Protein AF-A0A7I4B5D2-F1 (afdb_monomer)

Sequence (134 aa):
MLLIHVCTFSLAVSKRSLTIVAAKATKEPETTVNSTVNDSSAAIEDALKSVQEAWEKTDDKVAIAGLGLAGLVAIWAAAGLINAIDKLPLIPDVFELVGIVFSGWFVYRYLLFKPDREELLKIIDETKSKITGQ

Radius of gyration: 28.51 Å; Cα contacts (8 Å, |Δi|>4): 15; chains: 1; bounding box: 63×50×69 Å

pLDDT: mean 75.92, std 20.54, range [30.34, 97.31]

InterPro domains:
  IPR025564 Cyanobacterial aminoacyl-tRNA synthetase, CAAD domain [PF14159] (49-133)
  IPR033344 Protein CURVATURE THYLAKOID 1 [PTHR33222] (20-134)

Secondary structure (DSSP, 8-state):
--SSSSTTGGG-----------------------SSHHHHHHHHHHHHHHHHHHHHH-S-HHHHHHHHHHHHHHHHHHHHHHHHHHTSTTHHHHHHHHHHHHHHHHIIIIISSHHHHHHHHHHHHHHHHHHHT-

Foldseek 3Di:
DPPPVVVVVVPPPDDDDDDDDDDDDDDDPDPPPPPDPVVVVVVVVVVVVVVVVVCVPDPCNVVVVVVVVVVVVVVVVVVVVVVVVVVPPVVVVVVVVCVVVVVVCCCVQAVPDDVRVVVVVVVVVVVCCVVVVD

Structure (mmCIF, N/CA/C/O backbone):
data_AF-A0A7I4B5D2-F1
#
_entry.id   AF-A0A7I4B5D2-F1
#
loop_
_atom_site.group_PDB
_atom_site.id
_atom_site.type_symbol
_atom_site.label_atom_id
_atom_site.label_alt_id
_atom_site.label_comp_id
_atom_site.label_asym_id
_atom_site.label_entity_id
_atom_site.label_seq_id
_atom_site.pdbx_PDB_ins_code
_atom_site.Cartn_x
_atom_site.Cartn_y
_atom_site.Cartn_z
_atom_site.occupancy
_atom_site.B_iso_or_equiv
_atom_site.auth_seq_id
_atom_site.auth_comp_id
_atom_site.auth_asym_id
_atom_site.auth_atom_id
_atom_site.pdbx_PDB_model_num
ATOM 1 N N . MET A 1 1 ? -10.719 -23.877 38.296 1.00 54.44 1 MET A N 1
ATOM 2 C CA . MET A 1 1 ? -9.626 -24.853 38.088 1.00 54.44 1 MET A CA 1
ATOM 3 C C . MET A 1 1 ? -8.836 -24.494 36.823 1.00 54.44 1 MET A C 1
ATOM 5 O O . MET A 1 1 ? -8.798 -25.262 35.882 1.00 54.44 1 MET A O 1
ATOM 9 N N . LEU A 1 2 ? -8.242 -23.295 36.774 1.00 50.03 2 LEU A N 1
ATOM 10 C CA . LEU A 1 2 ? -7.331 -22.870 35.692 1.00 50.03 2 LEU A CA 1
ATOM 11 C C . LEU A 1 2 ? -6.229 -21.916 36.206 1.00 50.03 2 LEU A C 1
ATOM 13 O O . LEU A 1 2 ? -5.472 -21.362 35.424 1.00 50.03 2 LEU A O 1
ATOM 17 N N . LEU A 1 3 ? -6.136 -21.728 37.532 1.00 48.97 3 LEU A N 1
ATOM 18 C CA . LEU A 1 3 ? -5.184 -20.819 38.188 1.00 48.97 3 LEU A CA 1
ATOM 19 C C . LEU A 1 3 ? -3.949 -21.532 38.774 1.00 48.97 3 LEU A C 1
ATOM 21 O O . LEU A 1 3 ? -3.068 -20.878 39.314 1.00 48.97 3 LEU A O 1
ATOM 25 N N . ILE A 1 4 ? -3.857 -22.863 38.669 1.00 54.84 4 ILE A N 1
ATOM 26 C CA . ILE A 1 4 ? -2.765 -23.653 39.278 1.00 54.84 4 ILE A CA 1
ATOM 27 C C . ILE A 1 4 ? -1.641 -23.943 38.260 1.00 54.84 4 ILE A C 1
ATOM 29 O O . ILE A 1 4 ? -0.514 -24.222 38.646 1.00 54.84 4 ILE A O 1
ATOM 33 N N . HIS A 1 5 ? -1.912 -23.811 36.955 1.00 54.09 5 HIS A N 1
ATOM 34 C CA . HIS A 1 5 ? -0.952 -24.140 35.889 1.00 54.09 5 HIS A CA 1
ATOM 35 C C . HIS A 1 5 ? 0.021 -23.011 35.515 1.00 54.09 5 HIS A C 1
ATOM 37 O O . HIS A 1 5 ? 1.011 -23.269 34.839 1.00 54.09 5 HIS A O 1
ATOM 43 N N . VAL A 1 6 ? -0.213 -21.772 35.956 1.00 53.00 6 VAL A N 1
ATOM 44 C CA . VAL A 1 6 ? 0.681 -20.642 35.630 1.00 53.00 6 VAL A CA 1
ATOM 45 C C . VAL A 1 6 ? 1.834 -20.526 36.642 1.00 53.00 6 VAL A C 1
ATOM 47 O O . VAL A 1 6 ? 2.925 -20.086 36.290 1.00 53.00 6 VAL A O 1
ATOM 50 N N . CYS A 1 7 ? 1.657 -21.023 37.874 1.00 44.06 7 CYS A N 1
ATOM 51 C CA . CYS A 1 7 ? 2.691 -20.966 38.917 1.00 44.06 7 CYS A CA 1
ATOM 52 C C . CYS A 1 7 ? 3.838 -21.975 38.743 1.00 44.06 7 CYS A C 1
ATOM 54 O O . CYS A 1 7 ? 4.880 -21.813 39.373 1.00 44.06 7 CYS A O 1
ATOM 56 N N . THR A 1 8 ? 3.698 -23.004 37.904 1.00 46.47 8 THR A N 1
ATOM 57 C CA . THR A 1 8 ? 4.738 -24.042 37.757 1.00 46.47 8 THR A CA 1
ATOM 58 C C . THR A 1 8 ? 5.799 -23.692 36.711 1.00 46.47 8 THR A C 1
ATOM 60 O O . THR A 1 8 ? 6.876 -24.282 36.714 1.00 46.47 8 THR A O 1
ATOM 63 N N . PHE A 1 9 ? 5.548 -22.706 35.844 1.00 43.84 9 PHE A N 1
ATOM 64 C CA . PHE A 1 9 ? 6.504 -22.317 34.801 1.00 43.84 9 PHE A CA 1
ATOM 65 C C . PHE A 1 9 ? 7.601 -21.359 35.310 1.00 43.84 9 PHE A C 1
ATOM 67 O O . PHE A 1 9 ? 8.650 -21.220 34.688 1.00 43.84 9 PHE A O 1
ATOM 74 N N . SER A 1 10 ? 7.410 -20.751 36.488 1.00 48.81 10 SER A N 1
ATOM 75 C CA . SER A 1 10 ? 8.332 -19.759 37.064 1.00 48.81 10 SER A CA 1
ATOM 76 C C . SER A 1 10 ? 9.523 -20.352 37.843 1.00 48.81 10 SER A C 1
ATOM 78 O O . SER A 1 10 ? 10.336 -19.592 38.365 1.00 48.81 10 SER A O 1
ATOM 80 N N . LEU A 1 11 ? 9.660 -21.683 37.937 1.00 43.88 11 LEU A N 1
ATOM 81 C CA . LEU A 1 11 ? 10.699 -22.340 38.753 1.00 43.88 11 LEU A CA 1
ATOM 82 C C . LEU A 1 11 ? 11.812 -23.040 37.947 1.00 43.88 11 LEU A C 1
ATOM 84 O O . LEU A 1 11 ? 12.638 -23.739 38.528 1.00 43.88 11 LEU A O 1
ATOM 88 N N . ALA A 1 12 ? 11.868 -22.847 36.624 1.00 44.56 12 ALA A N 1
ATOM 89 C CA . ALA A 1 12 ? 12.902 -23.432 35.757 1.00 44.56 12 ALA A CA 1
ATOM 90 C C . ALA A 1 12 ? 14.070 -22.473 35.430 1.00 44.56 12 ALA A C 1
ATOM 92 O O . ALA A 1 12 ? 14.900 -22.776 34.578 1.00 44.56 12 ALA A O 1
ATOM 93 N N . VAL A 1 13 ? 14.176 -21.334 36.128 1.00 49.72 13 VAL A N 1
ATOM 94 C CA . VAL A 1 13 ? 15.361 -20.456 36.126 1.00 49.72 13 VAL A CA 1
ATOM 95 C C . VAL A 1 13 ? 16.146 -20.711 37.408 1.00 49.72 13 VAL A C 1
ATOM 97 O O . VAL A 1 13 ? 16.116 -19.931 38.352 1.00 49.72 13 VAL A O 1
ATOM 100 N N . SER A 1 14 ? 16.822 -21.854 37.505 1.00 46.06 14 SER A N 1
ATOM 101 C CA . SER A 1 14 ? 17.891 -22.006 38.490 1.00 46.06 14 SER A CA 1
ATOM 102 C C . SER A 1 14 ? 18.733 -23.237 38.200 1.00 46.06 14 SER A C 1
ATOM 104 O O . SER A 1 14 ? 18.209 -24.336 38.047 1.00 46.06 14 SER A O 1
ATOM 106 N N . LYS A 1 15 ? 20.054 -23.046 38.259 1.00 45.88 15 LYS A N 1
ATOM 107 C CA . LYS A 1 15 ? 21.094 -24.081 38.360 1.00 45.88 15 LYS A CA 1
ATOM 108 C C . LYS A 1 15 ? 21.549 -24.734 37.050 1.00 45.88 15 LYS A C 1
ATOM 110 O O . LYS A 1 15 ? 21.216 -25.871 36.744 1.00 45.88 15 LYS A O 1
ATOM 115 N N . ARG A 1 16 ? 22.478 -24.050 36.374 1.00 43.94 16 ARG A N 1
ATOM 116 C CA . ARG A 1 16 ? 23.681 -24.656 35.766 1.00 43.94 16 ARG A CA 1
ATOM 117 C C . ARG A 1 16 ? 24.775 -23.589 35.651 1.00 43.94 16 ARG A C 1
ATOM 119 O O . ARG A 1 16 ? 25.032 -23.025 34.600 1.00 43.94 16 ARG A O 1
ATOM 126 N N . SER A 1 17 ? 25.374 -23.288 36.803 1.00 41.56 17 SER A N 1
ATOM 127 C CA . SER A 1 17 ? 26.736 -22.757 36.878 1.00 41.56 17 SER A CA 1
ATOM 128 C C . SER A 1 17 ? 27.678 -23.923 36.608 1.00 41.56 17 SER A C 1
ATOM 130 O O . SER A 1 17 ? 27.530 -24.926 37.296 1.00 41.56 17 SER A O 1
ATOM 132 N N . LEU A 1 18 ? 28.528 -23.808 35.587 1.00 47.28 18 LEU A N 1
ATOM 133 C CA . LEU A 1 18 ? 29.777 -24.535 35.286 1.00 47.28 18 LEU A CA 1
ATOM 134 C C . LEU A 1 18 ? 30.116 -24.131 33.832 1.00 47.28 18 LEU A C 1
ATOM 136 O O . LEU A 1 18 ? 29.244 -24.234 32.982 1.00 47.28 18 LEU A O 1
ATOM 140 N N . THR A 1 19 ? 31.282 -23.717 33.363 1.00 36.28 19 THR A N 1
ATOM 141 C CA . THR A 1 19 ? 32.587 -23.321 33.885 1.00 36.28 19 THR A CA 1
ATOM 142 C C . THR A 1 19 ? 33.266 -22.719 32.646 1.00 36.28 19 THR A C 1
ATOM 144 O O . THR A 1 19 ? 33.358 -23.382 31.621 1.00 36.28 19 THR A O 1
ATOM 147 N N . ILE A 1 20 ? 33.655 -21.447 32.734 1.00 48.16 20 ILE A N 1
ATOM 148 C CA . ILE A 1 20 ? 34.900 -20.853 32.221 1.00 48.16 20 ILE A CA 1
ATOM 149 C C . ILE A 1 20 ? 35.502 -21.471 30.935 1.00 48.16 20 ILE A C 1
ATOM 151 O O . ILE A 1 20 ? 36.224 -22.459 31.008 1.00 48.16 20 ILE A O 1
ATOM 155 N N . VAL A 1 21 ? 35.348 -20.792 29.790 1.00 40.97 21 VAL A N 1
ATOM 156 C CA . VAL A 1 21 ? 36.392 -20.712 28.749 1.00 40.97 21 VAL A CA 1
ATOM 157 C C . VAL A 1 21 ? 36.363 -19.303 28.158 1.00 40.97 21 VAL A C 1
ATOM 159 O O . VAL A 1 21 ? 35.360 -18.859 27.606 1.00 40.97 21 VAL A O 1
ATOM 162 N N . ALA A 1 22 ? 37.472 -18.587 28.314 1.00 44.19 22 ALA A N 1
ATOM 163 C CA . ALA A 1 22 ? 37.713 -17.293 27.703 1.00 44.19 22 ALA A CA 1
ATOM 164 C C . ALA A 1 22 ? 37.865 -17.446 26.181 1.00 44.19 22 ALA A C 1
ATOM 166 O O . ALA A 1 22 ? 38.770 -18.137 25.716 1.00 44.19 22 ALA A O 1
ATOM 167 N N . ALA A 1 23 ? 37.024 -16.756 25.410 1.00 39.59 23 ALA A N 1
ATOM 168 C CA . ALA A 1 23 ? 37.204 -16.570 23.974 1.00 39.59 23 ALA A CA 1
ATOM 169 C C . ALA A 1 23 ? 36.874 -15.117 23.589 1.00 39.59 23 ALA A C 1
ATOM 171 O O . ALA A 1 23 ? 35.732 -14.732 23.380 1.00 39.59 23 ALA A O 1
ATOM 172 N N . LYS A 1 24 ? 37.931 -14.303 23.606 1.00 35.59 24 LYS A N 1
ATOM 173 C CA . LYS A 1 24 ? 38.286 -13.243 22.651 1.00 35.59 24 LYS A CA 1
ATOM 174 C C . LYS A 1 24 ? 37.182 -12.741 21.689 1.00 35.59 24 LYS A C 1
ATOM 176 O O . LYS A 1 24 ? 36.828 -13.427 20.742 1.00 35.59 24 LYS A O 1
ATOM 181 N N . ALA A 1 25 ? 36.790 -11.481 21.900 1.00 44.28 25 ALA A N 1
ATOM 182 C CA . ALA A 1 25 ? 36.335 -10.471 20.934 1.00 44.28 25 ALA A CA 1
ATOM 183 C C . ALA A 1 25 ? 35.782 -10.948 19.571 1.00 44.28 25 ALA A C 1
ATOM 185 O O . ALA A 1 25 ? 36.546 -11.117 18.623 1.00 44.28 25 ALA A O 1
ATOM 186 N N . THR A 1 26 ? 34.453 -10.933 19.449 1.00 30.34 26 THR A N 1
ATOM 187 C CA . THR A 1 26 ? 33.755 -10.584 18.206 1.00 30.34 26 THR A CA 1
ATOM 188 C C . THR A 1 26 ? 32.633 -9.623 18.572 1.00 30.34 26 THR A C 1
ATOM 190 O O . THR A 1 26 ? 31.765 -9.922 19.384 1.00 30.34 26 THR A O 1
ATOM 193 N N . LYS A 1 27 ? 32.731 -8.420 18.017 1.00 41.44 27 LYS A N 1
ATOM 194 C CA . LYS A 1 27 ? 31.754 -7.344 18.108 1.00 41.44 27 LYS A CA 1
ATOM 195 C C . LYS A 1 27 ? 30.562 -7.749 17.238 1.00 41.44 27 LYS A C 1
ATOM 197 O O . LYS A 1 27 ? 30.592 -7.524 16.032 1.00 41.44 27 LYS A O 1
ATOM 202 N N . GLU A 1 28 ? 29.566 -8.392 17.831 1.00 35.19 28 GLU A N 1
ATOM 203 C CA . GLU A 1 28 ? 28.253 -8.579 17.214 1.00 35.19 28 GLU A CA 1
ATOM 204 C C . GLU A 1 28 ? 27.337 -7.432 17.666 1.00 35.19 28 GLU A C 1
ATOM 206 O O . GLU A 1 28 ? 27.371 -7.067 18.843 1.00 35.19 28 GLU A O 1
ATOM 211 N N . PRO A 1 29 ? 26.565 -6.807 16.758 1.00 40.28 29 PRO A N 1
ATOM 212 C CA . PRO A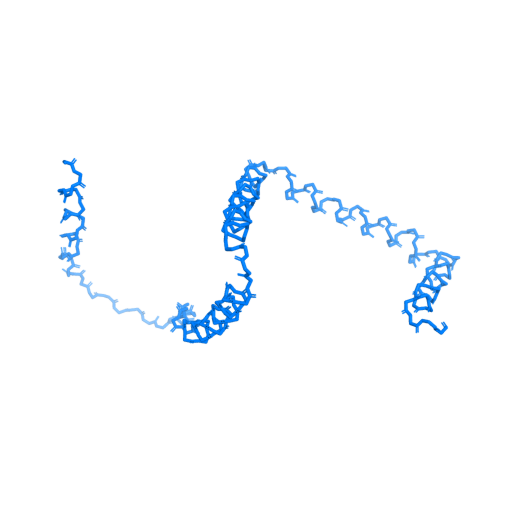 1 29 ? 25.595 -5.786 17.120 1.00 40.28 29 PRO A CA 1
ATOM 213 C C . PRO A 1 29 ? 24.463 -6.441 17.910 1.00 40.28 29 PRO A C 1
ATOM 215 O O . PRO A 1 29 ? 23.498 -6.977 17.368 1.00 40.28 29 PRO A O 1
ATOM 218 N N . GLU A 1 30 ? 24.612 -6.389 19.225 1.00 36.19 30 GLU A N 1
ATOM 219 C CA . GLU A 1 30 ? 23.548 -6.604 20.181 1.00 36.19 30 GLU A CA 1
ATOM 220 C C . GLU A 1 30 ? 22.362 -5.702 19.827 1.00 36.19 30 GLU A C 1
ATOM 222 O O . GLU A 1 30 ? 22.400 -4.471 19.896 1.00 36.19 30 GLU A O 1
ATOM 227 N N . THR A 1 31 ? 21.300 -6.366 19.384 1.00 43.19 31 THR A N 1
ATOM 228 C CA . THR A 1 31 ? 19.974 -5.802 19.182 1.00 43.19 31 THR A CA 1
ATOM 229 C C . THR A 1 31 ? 19.477 -5.298 20.533 1.00 43.19 31 THR A C 1
ATOM 231 O O . THR A 1 31 ? 18.854 -6.023 21.300 1.00 43.19 31 THR A O 1
ATOM 234 N N . THR A 1 32 ? 19.788 -4.040 20.836 1.00 37.28 32 THR A N 1
ATOM 235 C CA . THR A 1 32 ? 19.193 -3.289 21.940 1.00 37.28 32 THR A CA 1
ATOM 236 C C . THR A 1 32 ? 17.937 -2.611 21.401 1.00 37.28 32 THR A C 1
ATOM 238 O O . THR A 1 32 ? 17.936 -1.421 21.100 1.00 37.28 32 THR A O 1
ATOM 241 N N . VAL A 1 33 ? 16.844 -3.364 21.253 1.00 45.19 33 VAL A N 1
ATOM 242 C CA . VAL A 1 33 ? 15.500 -2.772 21.112 1.00 45.19 33 VAL A CA 1
ATOM 243 C C . VAL A 1 33 ? 14.984 -2.495 22.522 1.00 45.19 33 VAL A C 1
ATOM 245 O O . VAL A 1 33 ? 14.038 -3.108 22.998 1.00 45.19 33 VAL A O 1
ATOM 248 N N . ASN A 1 34 ? 15.662 -1.580 23.216 1.00 51.28 34 ASN A N 1
ATOM 249 C CA . ASN A 1 34 ? 15.285 -1.134 24.559 1.00 51.28 34 ASN A CA 1
ATOM 250 C C . ASN A 1 34 ? 15.026 0.383 24.597 1.00 51.28 34 ASN A C 1
ATOM 252 O O . ASN A 1 34 ? 15.124 0.984 25.663 1.00 51.28 34 ASN A O 1
ATOM 256 N N . SER A 1 35 ? 14.689 1.011 23.460 1.00 51.03 35 SER A N 1
ATOM 257 C CA . SER A 1 35 ? 14.528 2.473 23.387 1.00 51.03 35 SER A CA 1
ATOM 258 C C . SER A 1 35 ? 13.502 2.942 22.345 1.00 51.03 35 SER A C 1
ATOM 260 O O . SER A 1 35 ? 13.869 3.667 21.434 1.00 51.03 35 SER A O 1
ATOM 262 N N . THR A 1 36 ? 12.221 2.569 22.463 1.00 45.16 36 THR A N 1
ATOM 263 C CA . THR A 1 36 ? 11.099 3.283 21.786 1.00 45.16 36 THR A CA 1
ATOM 264 C C . THR A 1 36 ? 9.757 3.191 22.534 1.00 45.16 36 THR A C 1
ATOM 266 O O . THR A 1 36 ? 8.699 3.473 21.970 1.00 45.16 36 THR A O 1
ATOM 269 N N . VAL A 1 37 ? 9.747 2.816 23.817 1.00 53.41 37 VAL A N 1
ATOM 270 C CA . VAL A 1 37 ? 8.490 2.767 24.595 1.00 53.41 37 VAL A CA 1
ATOM 271 C C . VAL A 1 37 ? 8.087 4.163 25.097 1.00 53.41 37 VAL A C 1
ATOM 273 O O . VAL A 1 37 ? 6.902 4.443 25.242 1.00 53.41 37 VAL A O 1
ATOM 276 N N . ASN A 1 38 ? 9.047 5.075 25.291 1.00 57.72 38 ASN A N 1
ATOM 277 C CA . ASN A 1 38 ? 8.787 6.376 25.913 1.00 57.72 38 ASN A CA 1
ATOM 278 C C . ASN A 1 38 ? 8.129 7.404 24.965 1.00 57.72 38 ASN A C 1
ATOM 280 O O . ASN A 1 38 ? 7.187 8.076 25.372 1.00 57.72 38 ASN A O 1
ATOM 284 N N . ASP A 1 39 ? 8.553 7.486 23.697 1.00 61.47 39 ASP A N 1
ATOM 285 C CA . ASP A 1 39 ? 7.956 8.413 22.711 1.00 61.47 39 ASP A CA 1
ATOM 286 C C . ASP A 1 39 ? 6.612 7.909 22.162 1.00 61.47 39 ASP A C 1
ATOM 288 O O . ASP A 1 39 ? 5.684 8.687 21.936 1.00 61.47 39 ASP A O 1
ATOM 292 N N . SER A 1 40 ? 6.470 6.589 22.009 1.00 68.44 40 SER A N 1
ATOM 293 C CA . SER A 1 40 ? 5.222 5.968 21.549 1.00 68.44 40 SER A CA 1
ATOM 294 C C . SER A 1 40 ? 4.111 6.107 22.588 1.00 68.44 40 SER A C 1
ATOM 296 O O . SER A 1 40 ? 2.968 6.366 22.227 1.00 68.44 40 SER A O 1
ATOM 298 N N . SER A 1 41 ? 4.436 5.987 23.881 1.00 78.00 41 SER A N 1
ATOM 299 C CA . SER A 1 41 ? 3.455 6.186 24.951 1.00 78.00 41 SER A CA 1
ATOM 300 C C . SER A 1 41 ? 2.899 7.608 24.934 1.00 78.00 41 SER A C 1
ATOM 302 O O . SER A 1 41 ? 1.692 7.774 25.031 1.00 78.00 41 SER A O 1
ATOM 304 N N . ALA A 1 42 ? 3.743 8.627 24.745 1.00 84.00 42 ALA A N 1
ATOM 305 C CA . ALA A 1 42 ? 3.291 10.017 24.683 1.00 84.00 42 ALA A CA 1
ATOM 306 C C . ALA A 1 42 ? 2.375 10.283 23.473 1.00 84.00 42 ALA A C 1
ATOM 308 O O . ALA A 1 42 ? 1.327 10.909 23.616 1.00 84.00 42 ALA A O 1
ATOM 309 N N . ALA A 1 43 ? 2.722 9.748 22.298 1.00 86.94 43 ALA A N 1
ATOM 310 C CA .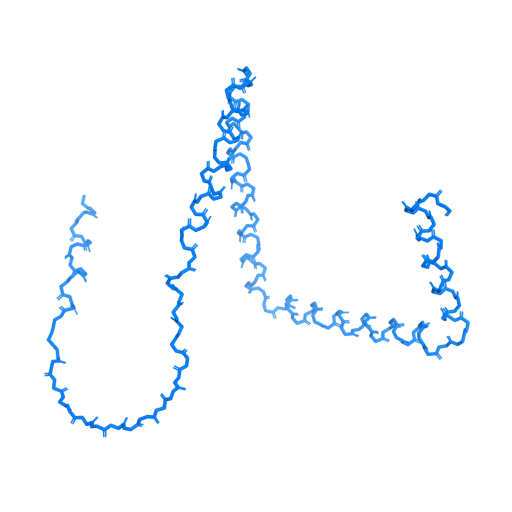 ALA A 1 43 ? 1.902 9.886 21.094 1.00 86.94 43 ALA A CA 1
ATOM 311 C C . ALA A 1 43 ? 0.546 9.163 21.207 1.00 86.94 43 ALA A C 1
ATOM 313 O O . ALA A 1 43 ? -0.469 9.667 20.726 1.00 86.94 43 ALA A O 1
ATOM 314 N N . ILE A 1 44 ? 0.515 7.996 21.858 1.00 90.31 44 ILE A N 1
ATOM 315 C CA . ILE A 1 44 ? -0.724 7.247 22.099 1.00 90.31 44 ILE A CA 1
ATOM 316 C C . ILE A 1 44 ? -1.593 7.973 23.133 1.00 90.31 44 ILE A C 1
ATOM 318 O O . ILE A 1 44 ? -2.799 8.058 22.938 1.00 90.31 44 ILE A O 1
ATOM 322 N N . GLU A 1 45 ? -1.007 8.548 24.183 1.00 90.62 45 GLU A N 1
ATOM 323 C CA . GLU A 1 45 ? -1.732 9.359 25.172 1.00 90.62 45 GLU A CA 1
ATOM 324 C C . GLU A 1 45 ? -2.387 10.596 24.535 1.00 90.62 45 GLU A C 1
ATOM 326 O O . GLU A 1 45 ? -3.546 10.895 24.816 1.00 90.62 45 GLU A O 1
ATOM 331 N N . ASP A 1 46 ? -1.700 11.297 23.631 1.00 90.06 46 ASP A N 1
ATOM 332 C CA . ASP A 1 46 ? -2.287 12.447 22.927 1.00 90.06 46 ASP A CA 1
ATOM 333 C C . ASP A 1 46 ? -3.363 12.034 21.909 1.00 90.06 46 ASP A C 1
ATOM 335 O O . ASP A 1 46 ? -4.403 12.692 21.801 1.00 90.06 46 ASP A O 1
ATOM 339 N N . ALA A 1 47 ? -3.183 10.902 21.221 1.00 90.00 47 ALA A N 1
ATOM 340 C CA . ALA A 1 47 ? -4.220 10.330 20.365 1.00 90.00 47 ALA A CA 1
ATOM 341 C C . ALA A 1 47 ? -5.456 9.891 21.174 1.00 90.00 47 ALA A C 1
ATOM 343 O O . ALA A 1 47 ? -6.588 10.137 20.754 1.00 90.00 47 ALA A O 1
ATOM 344 N N . LEU A 1 48 ? -5.258 9.297 22.355 1.00 91.19 48 LEU A N 1
ATOM 345 C CA . LEU A 1 48 ? -6.332 8.905 23.270 1.00 91.19 48 LEU A CA 1
ATOM 346 C C . LEU A 1 48 ? -7.104 10.122 23.789 1.00 91.19 48 LEU A C 1
ATOM 348 O O . LEU A 1 48 ? -8.333 10.090 23.781 1.00 91.19 48 LEU A O 1
ATOM 352 N N . LYS A 1 49 ? -6.420 11.214 24.162 1.00 91.44 49 LYS A N 1
ATOM 353 C CA . LYS A 1 49 ? -7.076 12.475 24.559 1.00 91.44 49 LYS A CA 1
ATOM 354 C C . LYS A 1 49 ? -7.926 13.050 23.431 1.00 91.44 49 LYS A C 1
ATOM 356 O O . LYS A 1 49 ? -9.067 13.425 23.674 1.00 91.44 49 LYS A O 1
ATOM 361 N N . SER A 1 50 ? -7.417 13.061 22.198 1.00 88.25 50 SER A N 1
ATOM 362 C CA . SER A 1 50 ? -8.174 13.549 21.037 1.00 88.25 50 SER A CA 1
ATOM 363 C C . SER A 1 50 ? -9.428 12.711 20.770 1.00 88.25 50 SER A C 1
ATOM 365 O O . SER A 1 50 ? -10.510 13.253 20.533 1.00 88.25 50 SER A O 1
ATOM 367 N N . VAL A 1 51 ? -9.313 11.384 20.874 1.00 89.69 51 VAL A N 1
ATOM 368 C CA . VAL A 1 51 ? -10.462 10.475 20.768 1.00 89.69 51 VAL A CA 1
ATOM 369 C C . VAL A 1 51 ? -11.446 10.707 21.915 1.00 89.69 51 VAL A C 1
ATOM 371 O O . VAL A 1 51 ? -12.649 10.720 21.673 1.00 89.69 51 VAL A O 1
ATOM 374 N N . GLN A 1 52 ? -10.967 10.939 23.139 1.00 88.62 52 GLN A N 1
ATOM 375 C CA . GLN A 1 52 ? -11.811 11.205 24.303 1.00 88.62 52 GLN A CA 1
ATOM 376 C C . GLN A 1 52 ? -12.556 12.544 24.193 1.00 88.62 52 GLN A C 1
ATOM 378 O O . GLN A 1 52 ? -13.756 12.596 24.446 1.00 88.62 52 GLN A O 1
ATOM 383 N N . GLU A 1 53 ? -11.898 13.609 23.733 1.00 88.12 53 GLU A N 1
ATOM 384 C CA . GLU A 1 53 ? -12.542 14.898 23.450 1.00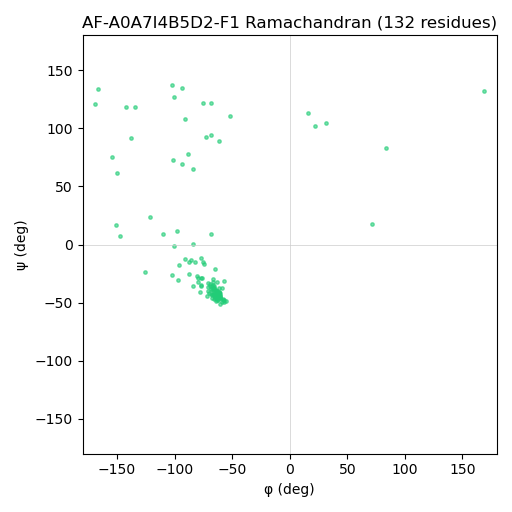 88.12 53 GLU A CA 1
ATOM 385 C C . GLU A 1 53 ? -13.616 14.770 22.358 1.00 88.12 53 GLU A C 1
ATOM 387 O O . GLU A 1 53 ? -14.717 15.311 22.492 1.00 88.12 53 GLU A O 1
ATOM 392 N N . ALA A 1 54 ? -13.341 14.001 21.299 1.00 85.00 54 ALA A N 1
ATOM 393 C CA . ALA A 1 54 ? -14.318 13.704 20.250 1.00 85.00 54 ALA A CA 1
ATOM 394 C C . ALA A 1 54 ? -15.496 12.842 20.759 1.00 85.00 54 ALA A C 1
ATOM 396 O O . ALA A 1 54 ? -16.634 13.012 20.310 1.00 85.00 54 ALA A O 1
ATOM 397 N N . TRP A 1 55 ? -15.243 11.958 21.730 1.00 83.00 55 TRP A N 1
ATOM 398 C CA . TRP A 1 55 ? -16.250 11.136 22.413 1.00 83.00 55 TRP A CA 1
ATOM 399 C C . TRP A 1 55 ? -17.156 11.933 23.353 1.00 83.00 55 TRP A C 1
ATOM 401 O O . TRP A 1 55 ? -18.330 11.592 23.520 1.00 83.00 55 TRP A O 1
ATOM 411 N N . GLU A 1 56 ? -16.633 12.983 23.983 1.00 84.25 56 GLU A N 1
ATOM 412 C CA . GLU A 1 56 ? -17.432 13.863 24.838 1.00 84.25 56 GLU A CA 1
ATOM 413 C C . GLU A 1 56 ? -18.246 14.883 24.044 1.00 84.25 56 GLU A C 1
ATOM 415 O O . GLU A 1 56 ? -19.335 15.257 24.468 1.00 84.25 56 GLU A O 1
ATOM 420 N N . LYS A 1 57 ? -17.772 15.288 22.862 1.00 82.94 57 LYS A N 1
ATOM 421 C CA . LYS A 1 57 ? -18.480 16.237 21.992 1.00 82.94 57 LYS A CA 1
ATOM 422 C C . LYS A 1 57 ? -19.689 15.638 21.261 1.00 82.94 57 LYS A C 1
ATOM 424 O O . LYS A 1 57 ? -20.505 16.393 20.738 1.00 82.94 57 LYS A O 1
ATOM 429 N N . THR A 1 58 ? -19.795 14.312 21.181 1.00 78.81 58 THR A N 1
ATOM 430 C CA . THR A 1 58 ? -20.848 13.647 20.401 1.00 78.81 58 THR A CA 1
ATOM 431 C C . THR A 1 58 ? -21.984 13.160 21.300 1.00 78.81 58 THR A C 1
ATOM 433 O O . THR A 1 58 ? -21.747 12.407 22.244 1.00 78.81 58 THR A O 1
ATOM 436 N N . ASP A 1 59 ? -23.22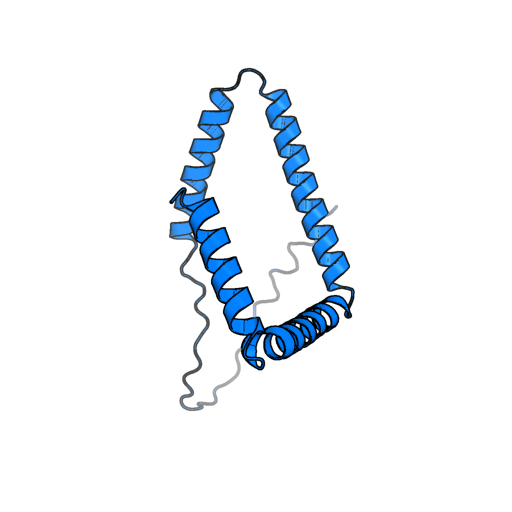1 13.543 20.972 1.00 76.81 59 ASP A N 1
ATOM 437 C CA . ASP A 1 59 ? -24.419 13.193 21.750 1.00 76.81 59 ASP A CA 1
ATOM 438 C C . ASP A 1 59 ? -24.771 11.689 21.666 1.00 76.81 59 ASP A C 1
ATOM 440 O O . ASP A 1 59 ? -25.180 11.079 22.655 1.00 76.81 59 ASP A O 1
ATOM 444 N N . ASP A 1 60 ? -24.521 11.045 20.518 1.00 80.69 60 ASP A N 1
ATOM 445 C CA . ASP A 1 60 ? -24.840 9.630 20.271 1.00 80.69 60 ASP A CA 1
ATOM 446 C C . ASP A 1 60 ? -23.665 8.678 20.564 1.00 80.69 60 ASP A C 1
ATOM 448 O O . ASP A 1 60 ? -23.095 8.022 19.684 1.00 80.69 60 ASP A O 1
ATOM 452 N N . LYS A 1 61 ? -23.325 8.545 21.850 1.00 80.44 61 LYS A N 1
ATOM 453 C CA . LYS A 1 61 ? -22.236 7.672 22.340 1.00 80.44 61 LYS A CA 1
ATOM 454 C C . LYS A 1 61 ? -22.399 6.194 21.933 1.00 80.44 61 LYS A C 1
ATOM 456 O O . LYS A 1 61 ? -21.410 5.504 21.694 1.00 80.44 61 LYS A O 1
ATOM 461 N N . VAL A 1 62 ? -23.634 5.697 21.801 1.00 85.94 62 VAL A N 1
ATOM 462 C CA . VAL A 1 62 ? -23.923 4.301 21.401 1.00 85.94 62 VAL A CA 1
ATOM 463 C C . VAL A 1 62 ? -23.559 4.039 19.934 1.00 85.94 62 VAL A C 1
ATOM 465 O O . VAL A 1 62 ? -23.053 2.962 19.613 1.00 85.94 62 VAL A O 1
ATOM 468 N N . ALA A 1 63 ? -23.757 5.019 19.047 1.00 84.50 63 ALA A N 1
ATOM 469 C CA . ALA A 1 63 ? -23.406 4.886 17.634 1.00 84.50 63 ALA A CA 1
ATOM 470 C C . ALA A 1 63 ? -21.883 4.830 17.443 1.00 84.50 63 ALA A C 1
ATOM 472 O O . ALA A 1 63 ? -21.384 3.974 16.710 1.00 84.50 63 ALA A O 1
ATOM 473 N N . ILE A 1 64 ? -21.136 5.676 18.163 1.00 86.56 64 ILE A N 1
ATOM 474 C CA . ILE A 1 64 ? -19.667 5.640 18.148 1.00 86.56 64 ILE A CA 1
ATOM 475 C C . ILE A 1 64 ? -19.138 4.355 18.794 1.00 86.56 64 ILE A C 1
ATOM 477 O O . ILE A 1 64 ? -18.209 3.756 18.257 1.00 86.56 64 ILE A O 1
ATOM 481 N N . ALA A 1 65 ? -19.745 3.875 19.884 1.00 87.06 65 ALA A N 1
ATOM 482 C CA . ALA A 1 65 ? -19.389 2.583 20.475 1.00 87.06 65 ALA A CA 1
ATOM 483 C C . ALA A 1 65 ? -19.539 1.437 19.460 1.00 87.06 65 ALA A C 1
ATOM 485 O O . ALA A 1 65 ? -18.628 0.625 19.290 1.00 87.06 65 ALA A O 1
ATOM 486 N N . GLY A 1 66 ? -20.672 1.399 18.750 1.00 92.50 66 GLY A N 1
ATOM 487 C CA . GLY A 1 66 ? -20.931 0.422 17.696 1.00 92.50 66 GLY A CA 1
ATOM 488 C C . GLY A 1 66 ? -19.928 0.521 16.546 1.00 92.50 66 GLY A C 1
ATOM 489 O O . GLY A 1 66 ? -19.416 -0.500 16.091 1.00 92.50 66 GLY A O 1
ATOM 490 N N . LEU A 1 67 ? -19.583 1.740 16.124 1.00 90.06 67 LEU A N 1
ATOM 491 C CA . LEU A 1 67 ? -18.576 1.978 15.091 1.00 90.06 67 LEU A CA 1
ATOM 492 C C . LEU A 1 67 ? -17.169 1.562 15.542 1.00 90.06 67 LEU A C 1
ATOM 494 O O . LEU A 1 67 ? -16.424 0.992 14.752 1.00 90.06 67 LEU A O 1
ATOM 498 N N . GLY A 1 68 ? -16.818 1.782 16.810 1.00 92.25 68 GLY A N 1
ATOM 499 C CA . GLY A 1 68 ? -15.552 1.335 17.393 1.00 92.25 68 GLY A CA 1
ATOM 500 C C . GLY A 1 68 ? -15.436 -0.190 17.415 1.00 92.25 68 GLY A C 1
ATOM 501 O O . GLY A 1 68 ? -14.412 -0.739 17.011 1.00 92.25 68 GLY A O 1
ATOM 502 N N . LEU A 1 69 ? -16.509 -0.887 17.802 1.00 94.88 69 LEU A N 1
ATOM 503 C CA . LEU A 1 69 ? -16.566 -2.350 17.745 1.00 94.88 69 LEU A CA 1
ATOM 504 C C . LEU A 1 69 ? -16.509 -2.866 16.304 1.00 94.88 69 LEU A C 1
ATOM 506 O O . LEU A 1 69 ? -15.760 -3.798 16.023 1.00 94.88 69 LEU A O 1
ATOM 510 N N . ALA A 1 70 ? -17.242 -2.244 15.380 1.00 95.44 70 ALA A N 1
ATOM 511 C CA . ALA A 1 70 ? -17.185 -2.588 13.962 1.00 95.44 70 ALA A CA 1
ATOM 512 C C . ALA A 1 70 ? -15.781 -2.365 13.381 1.00 95.44 70 ALA A C 1
ATOM 514 O O . ALA A 1 70 ? -15.282 -3.216 12.651 1.00 95.44 70 ALA A O 1
ATOM 515 N N . GLY A 1 71 ? -15.115 -1.270 13.758 1.00 96.38 71 GLY A N 1
ATOM 516 C CA . GLY A 1 71 ? -13.728 -0.987 13.397 1.00 96.38 71 GLY A CA 1
ATOM 517 C C . GLY A 1 71 ? -12.763 -2.040 13.939 1.00 96.38 71 GLY A C 1
ATOM 518 O O . GLY A 1 71 ? -11.919 -2.535 13.198 1.00 96.38 71 GLY A O 1
ATOM 519 N N . LEU A 1 72 ? -12.927 -2.462 15.196 1.00 95.44 72 LEU A N 1
ATOM 520 C CA . LEU A 1 72 ? -12.101 -3.514 15.788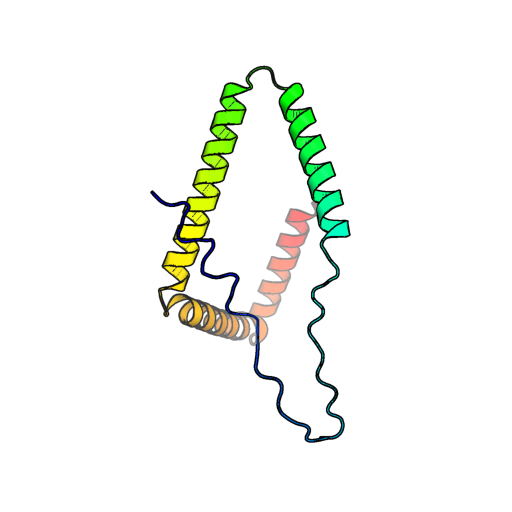 1.00 95.44 72 LEU A CA 1
ATOM 521 C C . LEU A 1 72 ? -12.309 -4.867 15.094 1.00 95.44 72 LEU A C 1
ATOM 523 O O . LEU A 1 72 ? -11.337 -5.555 14.785 1.00 95.44 72 LEU A O 1
ATOM 527 N N . VAL A 1 73 ? -13.561 -5.232 14.798 1.00 96.88 73 VAL A N 1
ATOM 528 C CA . VAL A 1 73 ? -13.887 -6.448 14.038 1.00 96.88 73 VAL A CA 1
ATOM 529 C C . VAL A 1 73 ? -13.331 -6.365 12.619 1.00 96.88 73 VAL A C 1
ATOM 531 O O . VAL A 1 73 ? -12.799 -7.355 12.130 1.00 96.88 73 VAL A O 1
ATOM 534 N N . ALA A 1 74 ? -13.391 -5.202 11.970 1.00 97.25 74 ALA A N 1
ATOM 535 C CA . ALA A 1 74 ? -12.819 -4.996 10.644 1.00 97.25 74 ALA A CA 1
ATOM 536 C C . ALA A 1 74 ? -11.293 -5.159 10.653 1.00 97.25 74 ALA A C 1
ATOM 538 O O . ALA A 1 74 ? -10.756 -5.846 9.788 1.00 97.25 74 ALA A O 1
ATOM 539 N N . ILE A 1 75 ? -10.599 -4.601 11.650 1.00 96.81 75 ILE A N 1
ATOM 540 C CA . ILE A 1 75 ? -9.148 -4.773 11.818 1.00 96.81 75 ILE A CA 1
ATOM 541 C C . ILE A 1 75 ? -8.811 -6.244 12.090 1.00 96.81 75 ILE A C 1
ATOM 543 O O . ILE A 1 75 ? -7.884 -6.780 11.484 1.00 96.81 75 ILE A O 1
ATOM 547 N N . TRP A 1 76 ? -9.575 -6.923 12.950 1.00 95.94 76 TRP A N 1
ATOM 548 C CA . TRP A 1 76 ? -9.386 -8.347 13.237 1.00 95.94 76 TRP A CA 1
ATOM 549 C C . TRP A 1 76 ? -9.625 -9.225 12.002 1.00 95.94 76 TRP A C 1
ATOM 551 O O . TRP A 1 76 ? -8.825 -10.110 11.704 1.00 95.94 76 TRP A O 1
ATOM 561 N N . ALA A 1 77 ? -10.687 -8.946 11.245 1.00 96.62 77 ALA A N 1
ATOM 562 C CA . ALA A 1 77 ? -11.019 -9.651 10.014 1.00 96.62 77 ALA A CA 1
ATOM 563 C C . ALA A 1 77 ? -9.968 -9.409 8.925 1.00 96.62 77 ALA A C 1
ATOM 565 O O . ALA A 1 77 ? -9.547 -10.360 8.271 1.00 96.62 77 ALA A O 1
ATOM 566 N N . ALA A 1 78 ? -9.496 -8.168 8.766 1.00 96.62 78 ALA A N 1
ATOM 567 C CA . ALA A 1 78 ? -8.397 -7.845 7.866 1.00 96.62 78 ALA A CA 1
ATOM 568 C C . ALA A 1 78 ? -7.131 -8.606 8.276 1.00 96.62 78 ALA A C 1
ATOM 570 O O . ALA A 1 78 ? -6.575 -9.331 7.462 1.00 96.62 78 ALA A O 1
ATOM 571 N N . ALA A 1 79 ? -6.719 -8.551 9.545 1.00 93.56 79 ALA A N 1
ATOM 572 C CA . ALA A 1 79 ? -5.556 -9.297 10.028 1.00 93.56 79 ALA A CA 1
ATOM 573 C C . ALA A 1 79 ? -5.696 -10.818 9.817 1.00 93.56 79 ALA A C 1
ATOM 575 O O . ALA A 1 79 ? -4.719 -11.490 9.479 1.00 93.56 79 ALA A O 1
ATOM 576 N N . GLY A 1 80 ? -6.903 -11.368 9.979 1.00 92.12 80 GLY A N 1
ATOM 577 C CA . GLY A 1 80 ? -7.212 -12.764 9.666 1.00 92.12 80 GLY A CA 1
ATOM 578 C C . GLY A 1 80 ? -7.098 -13.077 8.173 1.00 92.12 80 GLY A C 1
ATOM 579 O O . GLY A 1 80 ? -6.559 -14.119 7.807 1.00 92.12 80 GLY A O 1
ATOM 580 N N . LEU A 1 81 ? -7.539 -12.159 7.313 1.00 91.69 81 LEU A N 1
ATOM 581 C CA . LEU A 1 81 ? -7.418 -12.266 5.863 1.00 91.69 81 LEU A CA 1
ATOM 582 C C . LEU A 1 81 ? -5.952 -12.212 5.412 1.00 91.69 81 LEU A C 1
ATOM 584 O O . LEU A 1 81 ? -5.546 -13.085 4.651 1.00 91.69 81 LEU A O 1
ATOM 588 N N . ILE A 1 82 ? -5.148 -11.265 5.919 1.00 89.06 82 ILE A N 1
ATOM 589 C CA . ILE A 1 82 ? -3.699 -11.210 5.651 1.00 89.06 82 ILE A CA 1
ATOM 590 C C . ILE A 1 82 ? -3.037 -12.518 6.102 1.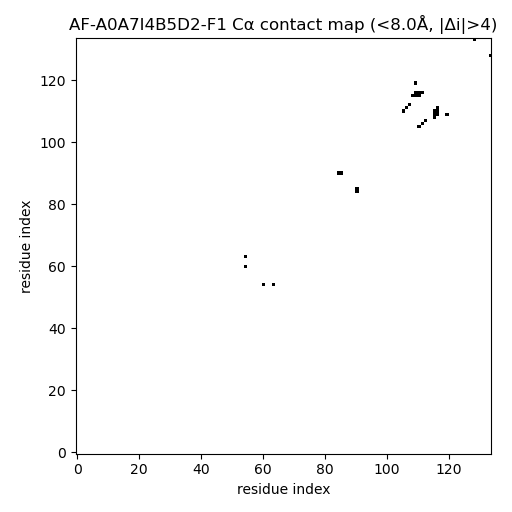00 89.06 82 ILE A C 1
ATOM 592 O O . ILE A 1 82 ? -2.330 -13.134 5.318 1.00 89.06 82 ILE A O 1
ATOM 596 N N . ASN A 1 83 ? -3.330 -13.011 7.311 1.00 85.75 83 ASN A N 1
ATOM 597 C CA . ASN A 1 83 ? -2.782 -14.292 7.771 1.00 85.75 83 ASN A CA 1
ATOM 598 C C . ASN A 1 83 ? -3.210 -15.476 6.891 1.00 85.75 83 ASN A C 1
ATOM 600 O O . ASN A 1 83 ? -2.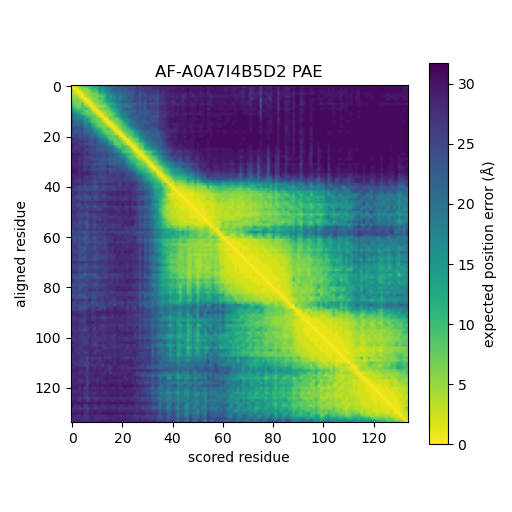426 -16.396 6.686 1.00 85.75 83 ASN A O 1
ATOM 604 N N . ALA A 1 84 ? -4.445 -15.487 6.385 1.00 87.44 84 ALA A N 1
ATOM 605 C CA . ALA A 1 84 ? -4.912 -16.527 5.471 1.00 87.44 84 ALA A CA 1
ATOM 606 C C . ALA A 1 84 ? -4.199 -16.457 4.110 1.00 87.44 84 ALA A C 1
ATOM 608 O O . ALA A 1 84 ? -3.900 -17.492 3.520 1.00 87.44 84 ALA A O 1
ATOM 609 N N . ILE A 1 85 ? -3.898 -15.247 3.641 1.00 82.81 85 ILE A N 1
ATOM 610 C CA . ILE A 1 85 ? -3.167 -14.954 2.403 1.00 82.81 85 ILE A CA 1
ATOM 611 C C . ILE A 1 85 ? -1.680 -15.301 2.529 1.00 82.81 85 ILE A C 1
ATOM 613 O O . ILE A 1 85 ? -1.151 -15.974 1.651 1.00 82.81 85 ILE A O 1
ATOM 617 N N . ASP A 1 86 ? -1.029 -14.955 3.639 1.00 80.38 86 ASP A N 1
ATOM 618 C CA . ASP A 1 86 ? 0.378 -15.285 3.915 1.00 80.38 86 ASP A CA 1
ATOM 619 C C . ASP A 1 86 ? 0.611 -16.800 4.051 1.00 80.38 86 ASP A C 1
ATOM 621 O O . ASP A 1 86 ? 1.722 -17.298 3.871 1.00 80.38 86 ASP A O 1
ATOM 625 N N . LYS A 1 87 ? -0.444 -17.570 4.345 1.00 80.94 87 LYS A N 1
ATOM 626 C CA . LYS A 1 87 ? -0.411 -19.042 4.350 1.00 80.94 87 LYS A CA 1
ATOM 627 C C . LYS A 1 87 ? -0.450 -19.644 2.944 1.00 80.94 87 LYS A C 1
ATOM 629 O O . LYS A 1 87 ? -0.215 -20.846 2.818 1.00 80.94 87 LYS A O 1
ATOM 634 N N . LEU A 1 88 ? -0.747 -18.858 1.907 1.00 79.06 88 LEU A N 1
ATOM 635 C CA . LEU A 1 88 ? -0.634 -19.284 0.518 1.00 79.06 88 LEU A CA 1
A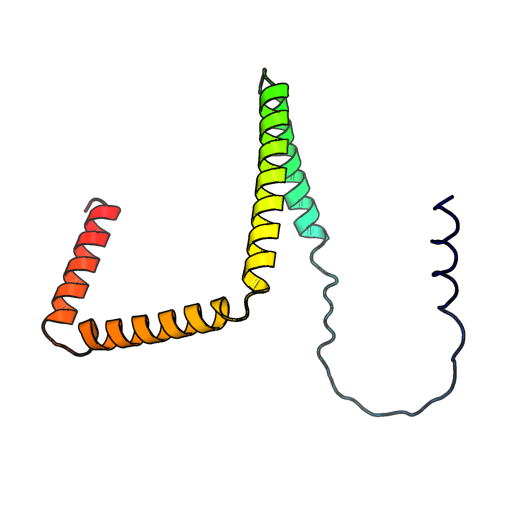TOM 636 C C . LEU A 1 88 ? 0.775 -18.937 0.013 1.00 79.06 88 LEU A C 1
ATOM 638 O O . LEU A 1 88 ? 1.043 -17.774 -0.288 1.00 79.06 88 LEU A O 1
ATOM 642 N N . PRO A 1 89 ? 1.659 -19.932 -0.185 1.00 73.31 89 PRO A N 1
ATOM 643 C CA . PRO A 1 89 ? 3.041 -19.707 -0.620 1.00 73.31 89 PRO A CA 1
ATOM 644 C C . PRO A 1 89 ? 3.169 -19.186 -2.065 1.00 73.31 89 PRO A C 1
ATOM 646 O O . PRO A 1 89 ? 4.263 -19.158 -2.602 1.00 73.31 89 PRO A O 1
ATOM 649 N N . LEU A 1 90 ? 2.069 -18.807 -2.721 1.00 79.25 90 LEU A N 1
ATOM 650 C CA . LEU A 1 90 ? 2.046 -18.380 -4.122 1.00 79.25 90 LEU A CA 1
ATOM 651 C C . LEU A 1 90 ? 1.945 -16.864 -4.286 1.00 79.25 90 LEU A C 1
ATOM 653 O O . LEU A 1 90 ? 2.364 -16.334 -5.305 1.00 79.25 90 LEU A O 1
ATOM 657 N N . ILE A 1 91 ? 1.371 -16.152 -3.317 1.00 84.94 91 ILE A N 1
ATOM 658 C CA . ILE A 1 91 ? 1.135 -14.707 -3.438 1.00 84.94 91 ILE A CA 1
ATOM 659 C C . ILE A 1 91 ? 2.448 -13.903 -3.456 1.00 84.94 91 ILE A C 1
ATOM 661 O O . ILE A 1 91 ? 2.557 -13.042 -4.329 1.00 84.94 91 ILE A O 1
ATOM 665 N N . PRO A 1 92 ? 3.458 -14.185 -2.603 1.00 83.00 92 PRO A N 1
ATOM 666 C CA . PRO A 1 92 ? 4.738 -13.475 -2.657 1.00 83.00 92 PRO A CA 1
ATOM 667 C C . PRO A 1 92 ? 5.409 -13.634 -4.028 1.00 83.00 92 PRO A C 1
ATOM 669 O O . PRO A 1 92 ? 5.729 -12.643 -4.681 1.00 83.00 92 PRO A O 1
ATOM 672 N N . ASP A 1 93 ? 5.500 -14.874 -4.509 1.00 85.38 93 ASP A N 1
ATOM 673 C CA . ASP A 1 93 ? 6.148 -15.213 -5.778 1.00 85.38 93 ASP A CA 1
ATOM 674 C C . ASP A 1 93 ? 5.394 -14.638 -6.987 1.00 85.38 93 ASP A C 1
ATOM 676 O O . ASP A 1 93 ? 6.001 -14.166 -7.949 1.00 85.38 93 ASP A O 1
ATOM 680 N N . VAL A 1 94 ? 4.057 -14.633 -6.953 1.00 90.62 94 VAL A N 1
ATOM 681 C CA . VAL A 1 94 ? 3.241 -14.054 -8.029 1.00 90.62 94 VAL A CA 1
ATOM 682 C C . VAL A 1 94 ? 3.357 -12.533 -8.046 1.00 90.62 94 VAL A C 1
ATOM 684 O O . VAL A 1 94 ? 3.484 -11.969 -9.128 1.00 90.62 94 VAL A O 1
ATOM 687 N N . PHE A 1 95 ? 3.346 -11.850 -6.898 1.00 90.25 95 PHE A N 1
ATOM 688 C CA . PHE A 1 95 ? 3.543 -10.396 -6.864 1.00 90.25 95 PHE A CA 1
ATOM 689 C C . PHE A 1 95 ? 4.954 -9.998 -7.316 1.00 90.25 95 PHE A C 1
ATOM 691 O O . PHE A 1 95 ? 5.099 -8.999 -8.022 1.00 90.25 95 PHE A O 1
ATOM 698 N N . GLU A 1 96 ? 5.974 -10.795 -6.986 1.00 91.50 96 GLU A N 1
ATOM 699 C CA . GLU A 1 96 ? 7.336 -10.607 -7.494 1.00 91.50 96 GLU A CA 1
ATOM 700 C C . GLU A 1 96 ? 7.397 -10.790 -9.016 1.00 91.50 96 GLU A C 1
ATOM 702 O O . GLU A 1 96 ? 7.888 -9.912 -9.732 1.00 91.50 96 GLU A O 1
ATOM 707 N N . LEU A 1 97 ? 6.821 -11.878 -9.539 1.00 95.62 97 LEU A N 1
ATOM 708 C CA . LEU A 1 97 ? 6.771 -12.130 -10.978 1.00 95.62 97 LEU A CA 1
ATOM 709 C C . LEU A 1 97 ? 5.986 -11.040 -11.711 1.00 95.62 97 LEU A C 1
ATOM 711 O O . LEU A 1 97 ? 6.434 -10.558 -12.747 1.00 95.62 97 LEU A O 1
ATOM 715 N N . VAL A 1 98 ? 4.842 -10.615 -11.175 1.00 95.81 98 VAL A N 1
ATOM 716 C CA . VAL A 1 98 ? 4.049 -9.513 -11.732 1.00 95.81 98 VAL A CA 1
ATOM 717 C C . VAL A 1 98 ? 4.869 -8.225 -11.742 1.00 95.81 98 VAL A C 1
ATOM 719 O O . VAL A 1 98 ? 4.864 -7.526 -12.752 1.00 95.81 98 VAL A O 1
ATOM 722 N N . GLY A 1 99 ? 5.623 -7.936 -10.679 1.00 96.06 99 GLY A N 1
ATOM 723 C CA . GLY A 1 99 ? 6.521 -6.785 -10.613 1.00 96.06 99 GLY A CA 1
ATOM 724 C C . GLY A 1 99 ? 7.601 -6.821 -11.694 1.00 96.06 99 GLY A C 1
ATOM 725 O O . GLY A 1 99 ? 7.805 -5.825 -12.392 1.00 96.06 99 GLY A O 1
ATOM 726 N N . ILE A 1 100 ? 8.249 -7.971 -11.892 1.00 97.00 100 ILE A N 1
ATOM 727 C CA . ILE A 1 100 ? 9.278 -8.148 -12.925 1.00 97.00 100 ILE A CA 1
ATOM 728 C C . ILE A 1 100 ? 8.673 -8.080 -14.329 1.00 97.00 100 ILE A C 1
ATOM 730 O O . ILE A 1 100 ? 9.202 -7.371 -15.184 1.00 97.00 100 ILE A O 1
ATOM 734 N N . VAL A 1 101 ? 7.560 -8.769 -14.579 1.00 97.31 101 VAL A N 1
ATOM 735 C CA . VAL A 1 101 ? 6.879 -8.773 -15.882 1.00 97.31 101 VAL A CA 1
ATOM 736 C C . VAL A 1 101 ? 6.396 -7.371 -16.232 1.00 97.31 101 VAL A C 1
ATOM 738 O O . VAL A 1 101 ? 6.631 -6.905 -17.345 1.00 97.31 101 VAL A O 1
ATOM 741 N N . PHE A 1 102 ? 5.774 -6.671 -15.284 1.00 96.38 102 PHE A N 1
ATOM 742 C CA . PHE A 1 102 ? 5.306 -5.307 -15.492 1.00 96.38 102 PHE A CA 1
ATOM 743 C C . PHE A 1 102 ? 6.471 -4.340 -15.717 1.00 96.38 102 PHE A C 1
ATOM 745 O O . PHE A 1 102 ? 6.425 -3.545 -16.653 1.00 96.38 102 PHE A O 1
ATOM 752 N N . SER A 1 103 ? 7.542 -4.442 -14.923 1.00 96.19 103 SER A N 1
ATOM 753 C CA . SER A 1 103 ? 8.737 -3.605 -15.090 1.00 96.19 103 SER A CA 1
ATOM 754 C C . SER A 1 103 ? 9.418 -3.862 -16.434 1.00 96.19 103 SER A C 1
ATOM 756 O O . SER A 1 103 ? 9.734 -2.919 -17.155 1.00 96.19 103 SER A O 1
ATOM 758 N N . GLY A 1 104 ? 9.592 -5.129 -16.817 1.00 95.94 104 GLY A N 1
ATOM 759 C CA . GLY A 1 104 ? 10.157 -5.515 -18.108 1.00 95.94 104 GLY A CA 1
ATOM 760 C C . GLY A 1 104 ? 9.307 -5.030 -19.282 1.00 95.94 104 GLY A C 1
ATOM 761 O O . GLY A 1 104 ? 9.840 -4.435 -20.218 1.00 95.94 104 GLY A O 1
ATOM 762 N N . TRP A 1 105 ? 7.983 -5.203 -19.208 1.00 93.56 105 TRP A N 1
ATOM 763 C CA . TRP A 1 105 ? 7.040 -4.687 -20.202 1.00 93.56 105 TRP A CA 1
ATOM 764 C C . TRP A 1 105 ? 7.097 -3.163 -20.305 1.00 93.56 105 TRP A C 1
ATOM 766 O O . TRP A 1 105 ? 7.166 -2.636 -21.410 1.00 93.56 105 TRP A O 1
ATOM 776 N N . PHE A 1 106 ? 7.108 -2.449 -19.176 1.00 93.56 106 PHE A N 1
ATOM 777 C CA . PHE A 1 106 ? 7.160 -0.989 -19.145 1.00 93.56 106 PHE A CA 1
ATOM 778 C C . PHE A 1 106 ? 8.457 -0.457 -19.766 1.00 93.56 106 PHE A C 1
ATOM 780 O O . PHE A 1 106 ? 8.426 0.419 -20.630 1.00 93.56 106 PHE A O 1
ATOM 787 N N . VAL A 1 107 ? 9.602 -1.026 -19.381 1.00 93.75 107 VAL A N 1
ATOM 788 C CA . VAL A 1 107 ? 10.905 -0.647 -19.941 1.00 93.75 107 VAL A CA 1
ATOM 789 C C . VAL A 1 107 ? 10.945 -0.928 -21.447 1.00 93.75 107 VAL A C 1
ATOM 791 O O . VAL A 1 107 ? 11.354 -0.064 -22.224 1.00 93.75 107 VAL A O 1
ATOM 794 N N . TYR A 1 108 ? 10.467 -2.098 -21.875 1.00 92.06 108 TYR A N 1
ATOM 795 C CA . TYR A 1 108 ? 10.417 -2.470 -23.288 1.00 92.06 108 TYR A CA 1
ATOM 796 C C . TYR A 1 108 ? 9.485 -1.568 -24.104 1.00 92.06 108 TYR A C 1
ATOM 798 O O . TYR A 1 108 ? 9.861 -1.099 -25.175 1.00 92.06 108 TYR A O 1
ATOM 806 N N . ARG A 1 109 ? 8.283 -1.298 -23.590 1.00 87.38 109 ARG A N 1
ATOM 807 C CA . ARG A 1 109 ? 7.229 -0.560 -24.289 1.00 87.38 109 ARG A CA 1
ATOM 808 C C . ARG A 1 109 ? 7.459 0.944 -24.310 1.00 87.38 109 ARG A C 1
ATOM 810 O O . ARG A 1 109 ? 6.976 1.568 -25.245 1.00 87.38 109 ARG A O 1
ATOM 817 N N . TYR A 1 110 ? 8.133 1.518 -23.311 1.00 87.31 110 TYR A N 1
ATOM 818 C CA . TYR A 1 110 ? 8.181 2.972 -23.162 1.00 87.31 110 TYR A CA 1
ATOM 819 C C . TYR A 1 110 ? 9.577 3.603 -23.069 1.00 87.31 110 TYR A C 1
ATOM 821 O O . TYR A 1 110 ? 9.724 4.778 -23.402 1.00 87.31 110 TYR A O 1
ATOM 829 N N . LEU A 1 111 ? 10.615 2.869 -22.647 1.00 86.81 111 LEU A N 1
ATOM 830 C CA . LEU A 1 111 ? 11.975 3.426 -22.524 1.00 86.81 111 LEU A CA 1
ATOM 831 C C . LEU A 1 111 ? 12.857 3.131 -23.746 1.00 86.81 111 LEU A C 1
ATOM 833 O O . LEU A 1 111 ? 13.744 3.921 -24.069 1.00 86.81 111 LEU A O 1
ATOM 837 N N . LEU A 1 112 ? 12.630 2.008 -24.431 1.00 84.50 112 LEU A N 1
ATOM 838 C CA . LEU A 1 112 ? 13.458 1.563 -25.560 1.00 84.50 112 LEU A CA 1
ATOM 839 C C . LEU A 1 112 ? 13.133 2.274 -26.880 1.00 84.50 112 LEU A C 1
ATOM 841 O O . LEU A 1 112 ? 14.023 2.509 -27.702 1.00 84.50 112 LEU A O 1
ATOM 845 N N . PHE A 1 113 ? 11.872 2.640 -27.090 1.00 85.00 113 PHE A N 1
ATOM 846 C CA . PHE A 1 113 ? 11.405 3.170 -28.363 1.00 85.00 113 PHE A CA 1
ATOM 847 C C . PHE A 1 113 ? 11.247 4.686 -28.340 1.00 85.00 113 PHE A C 1
ATOM 849 O O . PHE A 1 113 ? 10.738 5.297 -27.403 1.00 85.00 113 PHE A O 1
ATOM 856 N N . LYS A 1 114 ? 11.698 5.305 -29.436 1.00 75.00 114 LYS A N 1
ATOM 857 C CA . LYS A 1 114 ? 11.674 6.754 -29.619 1.00 75.00 114 LYS A CA 1
ATOM 858 C C . LYS A 1 114 ? 10.289 7.414 -29.529 1.00 75.00 114 LYS A C 1
ATOM 860 O O . LYS A 1 114 ? 10.219 8.433 -28.850 1.00 75.00 114 LYS A O 1
ATOM 865 N N . PRO A 1 115 ? 9.238 6.901 -30.187 1.00 80.31 115 PRO A N 1
ATOM 866 C CA . PRO A 1 115 ? 7.910 7.502 -30.074 1.00 80.31 115 PRO A CA 1
ATOM 867 C C . PRO A 1 115 ? 7.325 7.363 -28.660 1.00 80.31 115 PRO A C 1
ATOM 869 O O . PRO A 1 115 ? 6.696 8.287 -28.155 1.00 80.31 115 PRO A O 1
ATOM 872 N N . ASP A 1 116 ? 7.607 6.255 -27.980 1.00 83.12 116 ASP A N 1
ATOM 873 C CA . ASP A 1 116 ? 6.933 5.910 -26.726 1.00 83.12 116 ASP A CA 1
ATOM 874 C C . ASP A 1 116 ? 7.427 6.726 -25.522 1.00 83.12 116 ASP A C 1
ATOM 876 O O . ASP A 1 116 ? 6.657 7.038 -24.612 1.00 83.12 116 ASP A O 1
ATOM 880 N N . ARG A 1 117 ? 8.693 7.162 -25.539 1.00 84.25 117 ARG A N 1
ATOM 881 C CA . ARG A 1 117 ? 9.206 8.113 -24.538 1.00 84.25 117 ARG A CA 1
ATOM 882 C C . ARG A 1 117 ? 8.562 9.501 -24.648 1.00 84.25 117 ARG A C 1
ATOM 884 O O . ARG A 1 117 ? 8.453 10.193 -23.643 1.00 84.25 117 ARG A O 1
ATOM 891 N N . GLU A 1 118 ? 8.151 9.924 -25.845 1.00 87.50 118 GLU A N 1
ATOM 892 C CA . GLU A 1 118 ? 7.496 11.225 -26.053 1.00 87.50 118 GLU A CA 1
ATOM 893 C C . GLU A 1 118 ? 6.033 11.165 -25.604 1.00 87.50 118 GLU A C 1
ATOM 895 O O . GLU A 1 118 ? 5.535 12.105 -24.987 1.00 87.50 118 GLU A O 1
ATOM 900 N N . GLU A 1 119 ? 5.381 10.019 -25.811 1.00 85.25 119 GLU A N 1
ATOM 901 C CA . GLU A 1 119 ? 4.052 9.726 -25.273 1.00 85.25 119 GLU A CA 1
ATOM 902 C C . GLU A 1 119 ? 4.046 9.711 -23.733 1.00 85.25 119 GLU A C 1
ATOM 904 O O . GLU A 1 119 ? 3.204 10.366 -23.121 1.00 85.25 119 GLU A O 1
ATOM 909 N N . LEU A 1 120 ? 5.026 9.059 -23.090 1.00 88.50 120 LEU A N 1
ATOM 910 C CA . LEU A 1 120 ? 5.173 9.076 -21.627 1.00 88.50 120 LEU A CA 1
ATOM 911 C C . LEU A 1 120 ? 5.313 10.489 -21.057 1.00 88.50 120 LEU A C 1
ATOM 913 O O . LEU A 1 120 ? 4.638 10.828 -20.087 1.00 88.50 120 LEU A O 1
ATOM 917 N N . LEU A 1 121 ? 6.213 11.296 -21.627 1.00 89.06 121 LEU A N 1
ATOM 918 C CA . LEU A 1 121 ? 6.453 12.659 -21.149 1.00 89.06 121 L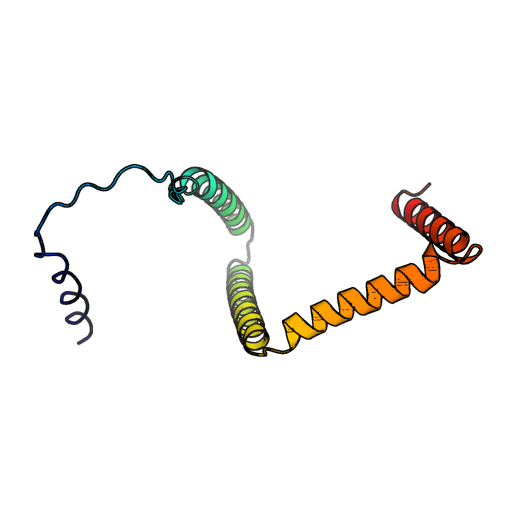EU A CA 1
ATOM 919 C C . LEU A 1 121 ? 5.189 13.505 -21.274 1.00 89.06 121 LEU A C 1
ATOM 921 O O . LEU A 1 121 ? 4.825 14.199 -20.329 1.00 89.06 121 LEU A O 1
ATOM 925 N N . LYS A 1 122 ? 4.460 13.356 -22.384 1.00 92.25 122 LYS A N 1
ATOM 926 C CA . LYS A 1 122 ? 3.171 14.017 -22.574 1.00 92.25 122 LYS A CA 1
ATOM 927 C C . LYS A 1 122 ? 2.147 13.602 -21.512 1.00 92.25 122 LYS A C 1
ATOM 929 O O . LYS A 1 122 ? 1.482 14.466 -20.949 1.00 92.25 122 LYS A O 1
ATOM 934 N N . ILE A 1 123 ? 2.040 12.307 -21.207 1.00 90.94 123 ILE A N 1
ATOM 935 C CA . ILE A 1 123 ? 1.125 11.795 -20.172 1.00 90.94 123 ILE A CA 1
ATOM 936 C C . ILE A 1 123 ? 1.499 12.342 -18.787 1.00 90.94 123 ILE A C 1
ATOM 938 O O . ILE A 1 123 ? 0.617 12.697 -18.002 1.00 90.94 123 ILE A O 1
ATOM 942 N N . ILE A 1 124 ? 2.794 12.424 -18.476 1.00 93.12 124 ILE A N 1
ATOM 943 C CA . ILE A 1 124 ? 3.290 12.980 -17.211 1.00 93.12 124 ILE A CA 1
ATOM 944 C C . ILE A 1 124 ? 2.956 14.472 -17.116 1.00 93.12 124 ILE A C 1
ATOM 946 O O . ILE A 1 124 ? 2.438 14.903 -16.085 1.00 93.12 124 ILE A O 1
ATOM 950 N N . ASP A 1 125 ? 3.197 15.241 -18.177 1.00 92.50 125 ASP A N 1
ATOM 951 C CA . ASP A 1 125 ? 2.914 16.677 -18.216 1.00 92.50 125 ASP A CA 1
ATOM 952 C C . ASP A 1 125 ? 1.411 16.966 -18.114 1.00 92.50 125 ASP A C 1
ATOM 954 O O . ASP A 1 125 ? 1.005 17.804 -17.308 1.00 92.50 125 ASP A O 1
ATOM 958 N N . GLU A 1 126 ? 0.569 16.223 -18.841 1.00 93.25 126 GLU A N 1
ATOM 959 C CA . GLU A 1 126 ? -0.894 16.311 -18.728 1.00 93.25 126 GLU A CA 1
ATOM 960 C C . GLU A 1 126 ? -1.373 15.952 -17.317 1.00 93.25 126 GLU A C 1
ATOM 962 O O . GLU A 1 126 ? -2.211 16.646 -16.739 1.00 93.25 126 GLU A O 1
ATOM 967 N N . THR A 1 127 ? -0.822 14.892 -16.720 1.00 93.12 127 THR A N 1
ATOM 968 C CA . THR A 1 127 ? -1.189 14.466 -15.362 1.00 93.12 127 THR A CA 1
ATOM 969 C C . THR A 1 127 ? -0.775 15.511 -14.327 1.00 93.12 127 THR A C 1
ATOM 971 O O . THR A 1 127 ? -1.563 15.864 -13.447 1.00 93.12 127 THR A O 1
ATOM 974 N N . LYS A 1 128 ? 0.438 16.058 -14.450 1.00 93.50 128 LYS A N 1
ATOM 975 C CA . LYS A 1 128 ? 0.954 17.118 -13.581 1.00 93.50 128 LYS A CA 1
ATOM 976 C C . LYS A 1 128 ? 0.108 18.385 -13.703 1.00 93.50 128 LYS A C 1
ATOM 978 O O . LYS A 1 128 ? -0.288 18.946 -12.681 1.00 93.50 128 LYS A O 1
ATOM 983 N N . SER A 1 129 ? -0.192 18.813 -14.926 1.00 92.88 129 SER A N 1
ATOM 984 C CA . SER A 1 129 ? -1.070 19.951 -15.216 1.00 92.88 129 SER A CA 1
ATOM 985 C C . SER A 1 129 ? -2.439 19.766 -14.557 1.00 92.88 129 SER A C 1
ATOM 987 O O . SER A 1 129 ? -2.886 20.604 -13.774 1.00 92.88 129 SER A O 1
ATOM 989 N N . LYS A 1 130 ? -3.045 18.589 -14.737 1.00 92.88 130 LYS A N 1
ATOM 990 C CA . LYS A 1 130 ? -4.365 18.253 -14.194 1.00 92.88 130 LYS A CA 1
ATOM 991 C C . LYS A 1 130 ? -4.435 18.247 -12.664 1.00 92.88 130 LYS A C 1
ATOM 993 O O . LYS A 1 130 ? -5.489 18.552 -12.114 1.00 92.88 130 LYS A O 1
ATOM 998 N N . ILE A 1 131 ? -3.352 17.887 -11.975 1.00 93.56 131 ILE A N 1
ATOM 999 C CA . ILE A 1 131 ? -3.294 17.873 -10.501 1.00 93.56 131 ILE A CA 1
ATOM 1000 C C . ILE A 1 131 ? -2.961 19.262 -9.943 1.00 93.56 131 ILE A C 1
ATOM 1002 O O . ILE A 1 131 ? -3.477 19.641 -8.895 1.00 93.56 131 ILE A O 1
ATOM 1006 N N . THR A 1 132 ? -2.109 20.022 -10.636 1.00 89.25 132 THR A N 1
ATOM 1007 C CA . THR A 1 132 ? -1.623 21.332 -10.162 1.00 89.25 132 THR A CA 1
ATOM 1008 C C . THR A 1 132 ? -2.500 22.500 -10.638 1.00 89.25 132 THR A C 1
ATOM 1010 O O . THR A 1 132 ? -2.362 23.610 -10.132 1.00 89.25 132 THR A O 1
ATOM 1013 N N . GLY A 1 133 ? -3.408 22.266 -11.591 1.00 79.56 133 GLY A N 1
ATOM 1014 C CA . GLY A 1 133 ? -4.326 23.272 -12.132 1.00 79.56 133 GLY A CA 1
ATOM 1015 C C . GLY A 1 133 ? -3.668 24.338 -13.018 1.00 79.56 133 GLY A C 1
ATOM 1016 O O . GLY A 1 133 ? -4.270 25.391 -13.219 1.00 79.56 133 GLY A O 1
ATOM 1017 N N . GLN A 1 134 ? -2.450 24.083 -13.512 1.00 59.50 134 GLN A N 1
ATOM 1018 C CA . GLN A 1 134 ? -1.735 24.914 -14.494 1.00 59.50 134 GLN A CA 1
ATOM 1019 C C . GLN A 1 134 ? -1.736 24.242 -15.853 1.00 59.50 134 GLN A C 1
ATOM 1021 O O . GLN A 1 134 ? -1.459 23.024 -15.866 1.00 59.50 134 GLN A O 1
#

Solvent-accessible surface area (backbone atoms only — not comparable to full-atom values): 8320 Å² total; per-residue (Å²): 145,77,79,73,73,69,70,67,70,76,71,78,85,74,88,80,88,83,77,92,79,94,76,83,90,78,94,69,88,74,82,73,88,81,81,65,67,71,65,50,49,54,54,49,53,54,51,49,49,53,52,48,56,57,55,71,74,42,90,62,55,67,60,53,51,52,49,52,50,50,49,51,51,48,53,51,50,49,55,50,48,51,54,59,48,69,69,40,86,54,55,69,58,48,54,49,49,49,50,51,51,50,50,52,50,49,45,58,62,30,70,72,39,79,70,34,44,54,52,50,52,50,52,51,51,53,51,50,24,70,75,70,76,97

Organism: Physcomitrium patens (NCBI:txid3218)

Mean predicted aligned error: 17.9 Å